Protein AF-A0A971ACD3-F1 (afdb_monomer_lite)

Structure (mmCIF, N/CA/C/O backbone):
data_AF-A0A971ACD3-F1
#
_entry.id   AF-A0A971ACD3-F1
#
loop_
_atom_site.group_PDB
_atom_site.id
_atom_site.type_symbol
_atom_site.label_atom_id
_atom_site.label_alt_id
_atom_site.label_comp_id
_atom_site.label_asym_id
_atom_site.label_entity_id
_atom_site.label_seq_id
_atom_site.pdbx_PDB_ins_code
_atom_site.Cartn_x
_atom_site.Cartn_y
_atom_site.Cartn_z
_atom_site.occupancy
_atom_site.B_iso_or_equiv
_atom_site.auth_seq_id
_atom_site.auth_comp_id
_atom_site.auth_asym_id
_atom_site.auth_atom_id
_atom_site.pdbx_PDB_model_num
ATOM 1 N N . SER A 1 1 ? -17.380 22.886 -0.927 1.00 47.53 1 SER A N 1
ATOM 2 C CA . SER A 1 1 ? -16.336 22.201 -1.711 1.00 47.53 1 SER A CA 1
ATOM 3 C C . SER A 1 1 ? -15.456 21.452 -0.733 1.00 47.53 1 SER A C 1
ATOM 5 O O . SER A 1 1 ? -14.598 22.064 -0.100 1.00 47.53 1 SER A O 1
ATOM 7 N N . ASP A 1 2 ? -15.736 20.170 -0.522 1.00 43.94 2 ASP A N 1
ATOM 8 C CA . ASP A 1 2 ? -15.000 19.356 0.444 1.00 43.94 2 ASP A CA 1
ATOM 9 C C . ASP A 1 2 ? -13.552 19.231 -0.023 1.00 43.94 2 ASP A C 1
ATOM 11 O O . ASP A 1 2 ? -13.244 18.538 -0.993 1.00 43.94 2 ASP A O 1
ATOM 15 N N . ARG A 1 3 ? -12.671 20.002 0.624 1.00 42.66 3 ARG A N 1
ATOM 16 C CA . ARG A 1 3 ? -11.217 19.870 0.507 1.00 42.66 3 ARG A CA 1
ATOM 17 C C . ARG A 1 3 ? -10.914 18.382 0.686 1.00 42.66 3 ARG A C 1
ATOM 19 O O . ARG A 1 3 ? -11.299 17.836 1.713 1.00 42.66 3 ARG A O 1
ATOM 26 N N . GLY A 1 4 ? -10.354 17.758 -0.354 1.00 53.50 4 GLY A N 1
ATOM 27 C CA . GLY A 1 4 ? -10.330 16.309 -0.588 1.00 53.50 4 GLY A CA 1
ATOM 28 C C . GLY A 1 4 ? -10.328 15.454 0.679 1.00 53.50 4 GLY A C 1
ATOM 29 O O . GLY A 1 4 ? -9.485 15.632 1.546 1.00 53.50 4 GLY A O 1
ATOM 30 N N . ASN A 1 5 ? -11.296 14.542 0.774 1.00 70.81 5 ASN A N 1
ATOM 31 C CA . ASN A 1 5 ? -11.566 13.702 1.941 1.00 70.81 5 ASN A CA 1
ATOM 32 C C . ASN A 1 5 ? -10.314 12.954 2.456 1.00 70.81 5 ASN A C 1
ATOM 34 O O . ASN A 1 5 ? -10.022 11.846 2.009 1.00 70.81 5 ASN A O 1
ATOM 38 N N . SER A 1 6 ? -9.615 13.530 3.438 1.00 86.56 6 SER A N 1
ATOM 39 C CA . SER A 1 6 ? -8.556 12.879 4.223 1.00 86.56 6 SER A CA 1
ATOM 40 C 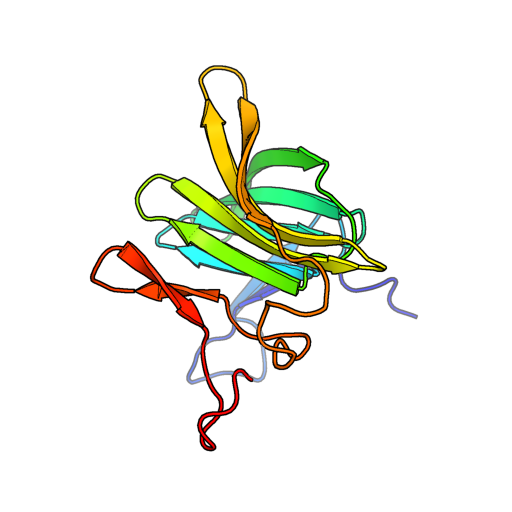C . SER A 1 6 ? -9.169 11.924 5.249 1.00 86.56 6 SER A C 1
ATOM 42 O O . SER A 1 6 ? -9.163 12.180 6.452 1.00 86.56 6 SER A O 1
ATOM 44 N N . ARG A 1 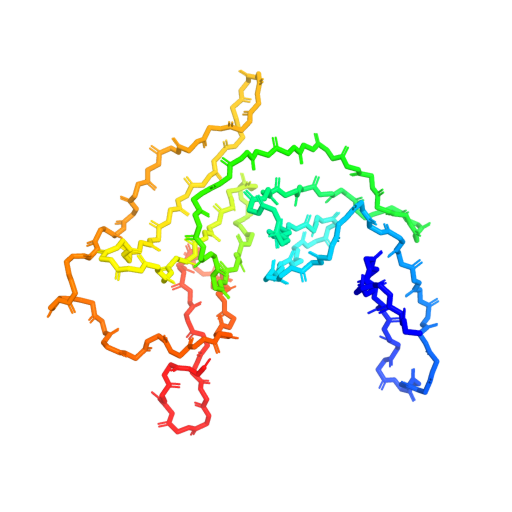7 ? -9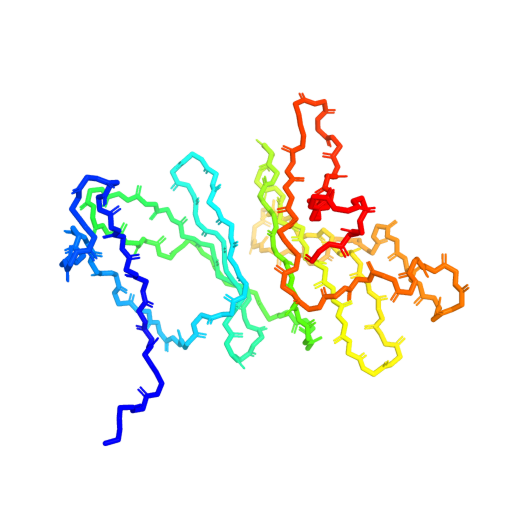.788 10.844 4.770 1.00 89.06 7 ARG A N 1
ATOM 45 C CA . ARG A 1 7 ? -10.385 9.807 5.618 1.00 89.06 7 ARG A CA 1
ATOM 46 C C . ARG A 1 7 ? -10.361 8.445 4.940 1.00 89.06 7 ARG A C 1
ATOM 48 O O . ARG A 1 7 ? -10.406 8.370 3.714 1.00 89.06 7 ARG A O 1
ATOM 55 N N . LEU A 1 8 ? -10.373 7.390 5.745 1.00 88.94 8 LEU A N 1
ATOM 56 C CA . LEU A 1 8 ? -10.663 6.025 5.318 1.00 88.94 8 LEU A CA 1
ATOM 57 C C . LEU A 1 8 ? -12.038 5.629 5.857 1.00 88.94 8 LEU A C 1
ATOM 59 O O . LEU A 1 8 ? -12.340 5.877 7.021 1.00 88.94 8 LEU A O 1
ATOM 63 N N . GLN A 1 9 ? -12.878 5.037 5.015 1.00 90.56 9 GLN A N 1
ATOM 64 C CA . GLN A 1 9 ? -14.220 4.594 5.389 1.00 90.56 9 GLN A CA 1
ATOM 65 C C . GLN A 1 9 ? -14.282 3.074 5.258 1.00 90.56 9 GLN A C 1
ATOM 67 O O . GLN A 1 9 ? -13.954 2.539 4.201 1.00 90.56 9 GLN A O 1
ATOM 72 N N . VAL A 1 10 ? -14.683 2.396 6.328 1.00 87.94 10 VAL A N 1
ATOM 73 C CA . VAL A 1 10 ? -14.917 0.950 6.344 1.00 87.94 10 VAL A CA 1
ATOM 74 C C . VAL A 1 10 ? -16.413 0.726 6.291 1.00 87.94 10 VAL A C 1
ATOM 76 O O . VAL A 1 10 ? -17.154 1.292 7.093 1.00 87.94 10 VAL A O 1
ATOM 79 N N . PHE A 1 11 ? -16.845 -0.088 5.340 1.00 88.38 11 PHE A N 1
ATOM 80 C CA . PHE A 1 11 ? -18.239 -0.468 5.166 1.00 88.38 11 PHE A CA 1
ATOM 81 C C . PHE A 1 11 ? -18.421 -1.912 5.602 1.00 88.38 11 PHE A C 1
ATOM 83 O O . PHE A 1 11 ? -17.530 -2.742 5.404 1.00 88.38 11 PHE A O 1
ATOM 90 N N . ASP A 1 12 ? -19.577 -2.194 6.189 1.00 86.75 12 ASP A N 1
ATOM 91 C CA . ASP A 1 12 ? -20.005 -3.568 6.381 1.00 86.75 12 ASP A CA 1
ATOM 92 C C . ASP A 1 12 ? -20.440 -4.149 5.029 1.00 86.75 12 ASP A C 1
ATOM 94 O O . ASP A 1 12 ? -20.957 -3.435 4.165 1.00 86.75 12 ASP A O 1
ATOM 98 N N . ARG A 1 13 ? -20.205 -5.447 4.824 1.00 86.56 13 ARG A N 1
ATOM 99 C CA . ARG A 1 13 ? -20.541 -6.113 3.560 1.00 86.56 13 ARG A CA 1
ATOM 100 C C . ARG A 1 13 ? -22.046 -6.104 3.287 1.00 86.56 13 ARG A C 1
ATOM 102 O O . ARG A 1 13 ? -22.442 -5.991 2.130 1.00 86.56 13 ARG A O 1
ATOM 109 N N . GLU A 1 14 ? -22.856 -6.243 4.328 1.00 91.50 14 GLU A N 1
ATOM 110 C CA . GLU A 1 14 ? -24.313 -6.332 4.243 1.00 91.50 14 GLU A CA 1
ATOM 111 C C . GLU A 1 14 ? -24.978 -4.948 4.347 1.00 91.50 14 GLU A C 1
ATOM 113 O O . GLU A 1 14 ? -26.120 -4.780 3.923 1.00 91.50 14 GLU A O 1
ATOM 118 N N . GLN A 1 15 ? -24.266 -3.936 4.865 1.00 85.50 15 GLN A N 1
ATOM 119 C CA . GLN A 1 15 ? -24.750 -2.557 4.976 1.00 85.50 15 GLN A CA 1
ATOM 120 C C . GLN A 1 15 ? -23.741 -1.544 4.411 1.00 85.50 15 GLN A C 1
ATOM 122 O O . GLN A 1 15 ? -22.841 -1.064 5.101 1.00 85.50 15 GLN A O 1
ATOM 127 N N . THR A 1 16 ? -23.945 -1.158 3.150 1.00 86.44 16 THR A N 1
ATOM 128 C CA . THR A 1 16 ? -23.032 -0.268 2.410 1.00 86.44 16 THR A CA 1
ATOM 129 C C . THR A 1 16 ? -23.453 1.203 2.382 1.00 86.44 16 THR A C 1
ATOM 131 O O . THR A 1 16 ? -22.691 2.042 1.908 1.00 86.44 16 THR A O 1
ATOM 134 N N . ASP A 1 17 ? -24.648 1.540 2.878 1.00 89.50 17 ASP A N 1
ATOM 135 C CA . ASP A 1 17 ? -25.184 2.911 2.810 1.00 89.50 17 ASP A CA 1
ATOM 136 C C . ASP A 1 17 ? -24.508 3.869 3.802 1.00 89.50 17 ASP A C 1
ATOM 138 O O . ASP A 1 17 ? -24.361 5.063 3.534 1.00 89.50 17 ASP A O 1
ATOM 142 N N . THR A 1 18 ? -24.059 3.338 4.942 1.00 89.12 18 THR A N 1
ATOM 143 C CA . THR A 1 18 ? -23.384 4.094 6.000 1.00 89.12 18 THR A CA 1
ATOM 144 C C . THR A 1 18 ? -22.099 3.365 6.379 1.00 89.12 18 THR A C 1
ATOM 146 O O . THR A 1 18 ? -22.144 2.156 6.603 1.00 89.12 18 THR A O 1
ATOM 149 N N . PRO A 1 19 ? -20.949 4.055 6.474 1.00 89.38 19 PRO A N 1
ATOM 150 C CA . PRO A 1 19 ? -19.719 3.418 6.925 1.00 89.38 19 PRO A CA 1
ATOM 151 C C . PRO A 1 19 ? -19.858 2.958 8.380 1.00 89.38 19 PRO A C 1
ATOM 153 O O . PRO A 1 19 ? -20.321 3.717 9.232 1.00 89.38 19 PRO A O 1
ATOM 156 N N . ALA A 1 20 ? -19.398 1.743 8.665 1.00 89.12 20 ALA A N 1
ATOM 157 C CA . ALA A 1 20 ? -19.291 1.214 10.019 1.00 89.12 20 ALA A CA 1
ATOM 158 C C . ALA A 1 20 ? -18.245 1.992 10.833 1.00 89.12 20 ALA A C 1
ATOM 160 O O . ALA A 1 20 ? -18.460 2.294 12.003 1.00 89.12 20 ALA A O 1
ATOM 161 N N . VAL A 1 21 ? -17.126 2.357 10.194 1.00 89.44 21 VAL A N 1
ATOM 162 C CA . VAL A 1 21 ? -16.032 3.114 10.817 1.00 89.44 21 VAL A CA 1
ATOM 163 C C . VAL A 1 21 ? -15.505 4.163 9.845 1.00 89.44 21 VAL A C 1
ATOM 165 O O . VAL A 1 21 ? -15.381 3.919 8.642 1.00 89.44 21 VAL A O 1
ATOM 168 N N . VAL A 1 22 ? -15.164 5.342 10.366 1.00 90.12 22 VAL A N 1
ATOM 169 C CA . VAL A 1 22 ? -14.499 6.404 9.607 1.00 90.12 22 VAL A CA 1
ATOM 170 C C . VAL A 1 22 ? -13.231 6.819 10.338 1.00 90.12 22 VAL A C 1
ATOM 172 O O . VAL A 1 22 ? -13.290 7.414 11.411 1.00 90.12 22 VAL A O 1
ATOM 175 N N . PHE A 1 23 ? -12.083 6.547 9.729 1.00 89.38 23 PHE A N 1
ATOM 176 C CA . PHE A 1 23 ? -10.791 6.958 10.254 1.00 89.38 23 PHE A CA 1
ATOM 177 C C . PHE A 1 23 ? -10.376 8.303 9.651 1.00 89.38 23 PHE A C 1
ATOM 179 O O . PHE A 1 23 ? -10.283 8.405 8.424 1.00 89.38 23 PHE A O 1
ATOM 186 N N . PRO A 1 24 ? -10.099 9.335 10.463 1.00 89.31 24 PRO A N 1
ATOM 187 C CA . PRO A 1 24 ? -9.488 10.560 9.963 1.00 89.31 24 PRO A CA 1
ATOM 188 C C . PRO A 1 24 ? -8.030 10.301 9.557 1.00 89.31 24 PRO A C 1
ATOM 190 O O . PRO A 1 24 ? -7.322 9.547 10.222 1.00 89.31 24 PRO A O 1
ATOM 193 N N . LEU A 1 25 ? -7.579 10.948 8.483 1.00 88.25 25 LEU A N 1
ATOM 194 C CA . LEU A 1 25 ? -6.201 10.884 7.990 1.00 88.25 25 LEU A CA 1
ATOM 195 C C . LEU A 1 25 ? -5.593 12.287 7.913 1.00 88.25 25 LEU A C 1
ATOM 197 O O . LEU A 1 25 ? -6.296 13.283 7.742 1.00 88.25 25 LEU A O 1
ATOM 201 N N . GLU A 1 26 ? -4.267 12.375 8.001 1.00 85.88 26 GLU A N 1
ATOM 202 C CA . GLU A 1 26 ? -3.548 13.653 7.938 1.00 85.88 26 GLU A CA 1
ATOM 203 C C . GLU A 1 26 ? -3.496 14.248 6.521 1.00 85.88 26 GLU A C 1
ATOM 205 O O . GLU A 1 26 ? -3.274 15.449 6.347 1.00 85.88 26 GLU A O 1
ATOM 210 N N . ALA A 1 27 ? -3.677 13.409 5.502 1.00 88.06 27 ALA A N 1
ATOM 211 C CA . ALA A 1 27 ? -3.667 13.771 4.091 1.00 88.06 27 ALA A CA 1
ATOM 212 C C . ALA A 1 27 ? -4.575 12.827 3.296 1.00 88.06 27 ALA A C 1
ATOM 214 O O . ALA A 1 27 ? -4.946 11.750 3.777 1.00 88.06 27 ALA A O 1
ATOM 215 N N . ARG A 1 28 ? -4.940 13.229 2.075 1.00 89.62 28 ARG A N 1
ATOM 216 C CA . ARG A 1 28 ? -5.759 12.392 1.199 1.00 89.62 28 ARG A CA 1
ATOM 217 C C . ARG A 1 28 ? -5.012 11.089 0.875 1.00 89.62 28 ARG A C 1
ATOM 219 O O . ARG A 1 28 ? -3.877 11.164 0.394 1.00 89.62 28 ARG A O 1
ATOM 226 N N . PRO A 1 29 ? -5.625 9.914 1.099 1.00 89.06 29 PRO A N 1
ATOM 227 C CA . PRO A 1 29 ? -4.996 8.646 0.764 1.00 89.06 29 PRO A CA 1
ATOM 228 C C . PRO A 1 29 ? -4.968 8.441 -0.757 1.00 89.06 29 PRO A C 1
ATOM 230 O O . PRO A 1 29 ? -5.911 8.809 -1.462 1.00 89.06 29 PRO A O 1
ATOM 233 N N . GLY A 1 30 ? -3.880 7.853 -1.250 1.00 87.62 30 GLY A N 1
ATOM 234 C CA . GLY A 1 30 ? -3.770 7.275 -2.585 1.00 87.62 30 GLY A CA 1
ATOM 235 C C . GLY A 1 30 ? -3.915 5.748 -2.512 1.00 87.62 30 GLY A C 1
ATOM 236 O O . GLY A 1 30 ? -4.907 5.271 -1.956 1.00 87.62 30 GLY A O 1
ATOM 237 N N . PRO A 1 31 ? -2.966 4.964 -3.054 1.00 88.69 31 PRO A N 1
ATOM 238 C CA . PRO A 1 31 ? -3.003 3.510 -2.931 1.00 88.69 31 PRO A CA 1
ATOM 239 C C . PRO A 1 31 ? -2.768 3.066 -1.484 1.00 88.69 31 PRO A C 1
ATOM 241 O O . PRO A 1 31 ? -1.989 3.681 -0.749 1.00 88.69 31 PRO A O 1
ATOM 244 N N . LEU A 1 32 ? -3.422 1.973 -1.093 1.00 92.06 32 LEU A N 1
ATOM 245 C CA . LEU A 1 32 ? -3.319 1.386 0.239 1.00 92.06 32 LEU A CA 1
ATOM 246 C C . LEU A 1 32 ? -3.321 -0.142 0.188 1.00 92.06 32 LEU A C 1
ATOM 248 O O . LEU A 1 32 ? -3.807 -0.735 -0.771 1.00 92.06 32 LEU A O 1
ATOM 252 N N . ALA A 1 33 ? -2.822 -0.756 1.254 1.00 89.62 33 ALA A N 1
ATOM 253 C CA . ALA A 1 33 ? -2.889 -2.183 1.522 1.00 89.62 33 ALA A CA 1
ATOM 254 C C . ALA A 1 33 ? -3.215 -2.420 2.995 1.00 89.62 33 ALA A C 1
ATOM 256 O O . ALA A 1 33 ? -2.752 -1.681 3.865 1.00 89.62 33 ALA A O 1
ATOM 257 N N . ILE A 1 34 ? -3.976 -3.477 3.266 1.00 88.00 34 ILE A N 1
ATOM 258 C CA . ILE A 1 34 ? -4.274 -3.955 4.617 1.00 88.00 34 ILE A CA 1
ATOM 259 C C . ILE A 1 34 ? -3.744 -5.381 4.736 1.00 88.00 34 ILE A C 1
ATOM 261 O O . ILE A 1 34 ? -3.968 -6.201 3.846 1.00 88.00 34 ILE A O 1
ATOM 265 N N . GLY A 1 35 ? -3.058 -5.673 5.837 1.00 84.12 35 GLY A N 1
ATOM 266 C CA . GLY A 1 35 ? -2.558 -7.002 6.168 1.00 84.12 35 GLY A CA 1
ATOM 267 C C . GLY A 1 35 ? -2.656 -7.239 7.670 1.00 84.12 35 GLY A C 1
ATOM 268 O O . GLY A 1 35 ? -1.978 -6.578 8.451 1.00 84.12 35 GLY A O 1
ATOM 269 N N . GLY A 1 36 ? -3.519 -8.165 8.096 1.00 85.81 36 GLY A N 1
ATOM 270 C CA . GLY A 1 36 ? -3.772 -8.395 9.522 1.00 85.81 36 GLY A CA 1
ATOM 271 C C . GLY A 1 36 ? -4.268 -7.126 10.226 1.00 85.81 36 GLY A C 1
ATOM 272 O O . GLY A 1 36 ? -5.308 -6.586 9.859 1.00 85.81 36 GLY A O 1
ATOM 273 N N . MET A 1 37 ? -3.522 -6.657 11.232 1.00 89.50 37 MET A N 1
ATOM 274 C CA . MET A 1 37 ? -3.806 -5.415 11.972 1.00 89.50 37 MET A CA 1
ATOM 275 C C . MET A 1 37 ? -2.984 -4.219 11.468 1.00 89.50 37 MET A C 1
ATOM 277 O O . MET A 1 37 ? -2.873 -3.218 12.169 1.00 89.50 37 MET A O 1
ATOM 281 N N . GLU A 1 38 ? -2.380 -4.304 10.284 1.00 90.25 38 GLU A N 1
ATOM 282 C CA . GLU A 1 38 ? -1.593 -3.220 9.697 1.00 90.25 38 GLU A CA 1
ATOM 283 C C . GLU A 1 38 ? -2.254 -2.652 8.440 1.00 90.25 38 GLU A C 1
ATOM 285 O O . GLU A 1 38 ? -2.865 -3.366 7.641 1.00 90.25 38 GLU A O 1
ATOM 290 N N . LEU A 1 39 ? -2.102 -1.341 8.268 1.00 92.06 39 LEU A N 1
ATOM 291 C CA . LEU A 1 39 ? -2.522 -0.581 7.097 1.00 92.06 39 LEU A CA 1
ATOM 292 C C . LEU A 1 39 ? -1.319 0.217 6.596 1.00 92.06 39 LEU A C 1
ATOM 294 O O . LEU A 1 39 ? -0.763 1.020 7.343 1.00 92.06 39 LEU A O 1
ATOM 298 N N . ALA A 1 40 ? -0.962 0.057 5.328 1.00 92.75 40 ALA A N 1
ATOM 299 C CA . ALA A 1 40 ? 0.006 0.910 4.651 1.00 92.75 40 ALA A CA 1
ATOM 300 C C . ALA A 1 40 ? -0.691 1.702 3.552 1.00 92.75 40 ALA A C 1
ATOM 302 O O . ALA A 1 40 ? -1.498 1.152 2.809 1.00 92.75 40 ALA A O 1
ATOM 303 N N . LEU A 1 41 ? -0.371 2.985 3.421 1.00 93.94 41 LEU A N 1
ATOM 304 C CA . LEU A 1 41 ? -0.860 3.820 2.327 1.00 93.94 41 LEU A CA 1
ATOM 305 C C . LEU A 1 41 ? 0.192 4.829 1.895 1.00 93.94 41 LEU A C 1
ATOM 307 O O . LEU A 1 41 ? 1.031 5.231 2.698 1.00 93.94 41 LEU A O 1
ATOM 311 N N . VAL A 1 42 ? 0.116 5.275 0.644 1.00 93.31 42 VAL A N 1
ATOM 312 C CA . VAL A 1 42 ? 0.857 6.449 0.170 1.00 93.31 42 VAL A CA 1
ATOM 313 C C . VAL A 1 42 ? -0.128 7.594 -0.000 1.00 93.31 42 VAL A C 1
ATOM 315 O O . VAL A 1 42 ? -1.124 7.453 -0.708 1.00 93.31 42 VAL A O 1
A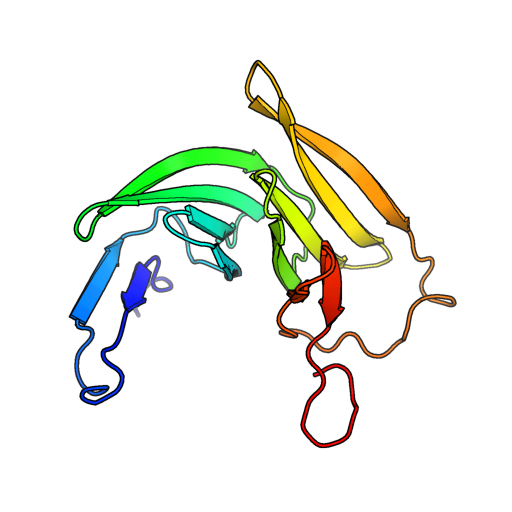TOM 318 N N . ASP A 1 43 ? 0.122 8.714 0.671 1.00 93.31 43 ASP A N 1
ATOM 319 C CA . ASP A 1 43 ? -0.745 9.890 0.590 1.00 93.31 43 ASP A CA 1
ATOM 320 C C . ASP A 1 43 ? -0.445 10.777 -0.636 1.00 93.31 43 ASP A C 1
ATOM 322 O O . ASP A 1 43 ? 0.532 10.587 -1.363 1.00 93.31 43 ASP A O 1
ATOM 326 N N . GLU A 1 44 ? -1.289 11.785 -0.870 1.00 90.31 44 GLU A N 1
ATOM 327 C CA . GLU A 1 44 ? -1.137 12.748 -1.974 1.00 90.31 44 GLU A CA 1
ATOM 328 C C . GLU A 1 44 ? 0.174 13.561 -1.940 1.00 90.31 44 GLU A C 1
ATOM 330 O O . GLU A 1 44 ? 0.542 14.187 -2.935 1.00 90.31 44 GLU A O 1
ATOM 335 N N . LYS A 1 45 ? 0.897 13.557 -0.811 1.00 92.50 45 LYS A N 1
ATOM 336 C CA . LYS A 1 45 ? 2.207 14.206 -0.646 1.00 92.50 45 LYS A CA 1
ATOM 337 C C . LYS A 1 45 ? 3.363 13.232 -0.899 1.00 92.50 45 LYS A C 1
ATOM 339 O O . LYS A 1 45 ? 4.526 13.605 -0.736 1.00 92.50 45 LYS A O 1
ATOM 344 N N . ASN A 1 46 ? 3.066 12.021 -1.373 1.00 92.06 46 ASN A N 1
ATOM 345 C CA . ASN A 1 46 ? 4.017 10.930 -1.575 1.00 92.06 46 ASN A CA 1
ATOM 346 C C . ASN A 1 46 ? 4.700 10.525 -0.264 1.00 92.06 46 ASN A C 1
ATOM 348 O O . ASN A 1 46 ? 5.911 10.319 -0.224 1.00 92.06 46 ASN A O 1
ATOM 352 N N . ILE A 1 47 ? 3.942 10.469 0.829 1.00 93.44 47 ILE A N 1
ATOM 353 C CA . ILE A 1 47 ? 4.427 9.939 2.100 1.00 93.44 47 ILE A CA 1
ATOM 354 C C . ILE A 1 47 ? 3.810 8.555 2.286 1.00 93.44 47 ILE A C 1
ATOM 356 O O . ILE A 1 47 ? 2.588 8.426 2.365 1.00 93.44 47 ILE A O 1
ATOM 360 N N . LEU A 1 48 ? 4.656 7.526 2.382 1.00 93.31 48 LEU A N 1
ATOM 361 C CA . LEU A 1 48 ? 4.253 6.219 2.890 1.00 93.31 48 LEU A CA 1
ATOM 362 C C . LEU A 1 48 ? 3.953 6.367 4.376 1.00 93.31 48 LEU A C 1
ATOM 364 O O . LEU A 1 48 ? 4.794 6.849 5.133 1.00 93.31 48 LEU A O 1
ATOM 368 N N . ARG A 1 49 ? 2.773 5.931 4.795 1.00 93.44 49 ARG A N 1
ATOM 369 C CA . ARG A 1 49 ? 2.339 5.877 6.188 1.00 93.44 49 ARG A CA 1
ATOM 370 C C . ARG A 1 49 ? 1.934 4.456 6.514 1.00 93.44 49 ARG A C 1
ATOM 372 O O . AR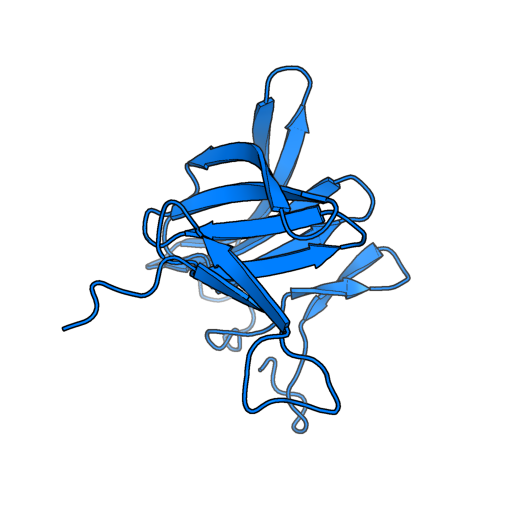G A 1 49 ? 1.177 3.848 5.761 1.00 93.44 49 ARG A O 1
ATOM 379 N N . VAL A 1 50 ? 2.433 3.952 7.635 1.00 91.88 50 VAL A N 1
ATOM 380 C CA . VAL A 1 50 ? 2.076 2.627 8.146 1.00 91.88 50 VAL A CA 1
ATOM 381 C C . VAL A 1 50 ? 1.425 2.801 9.506 1.00 91.88 50 VAL A C 1
ATOM 383 O O . VAL A 1 50 ? 1.985 3.445 10.400 1.00 91.88 50 VAL A O 1
ATOM 386 N N . TYR A 1 51 ? 0.231 2.247 9.641 1.00 92.44 51 TYR A N 1
ATOM 387 C CA . TYR A 1 51 ? -0.606 2.321 10.824 1.00 92.44 51 TYR A CA 1
ATOM 388 C C . TYR A 1 51 ? -0.852 0.924 11.383 1.00 92.44 51 TYR A C 1
ATOM 390 O O . TYR A 1 51 ? -0.953 -0.044 10.631 1.00 92.44 51 TYR A O 1
ATOM 398 N N . THR A 1 52 ? -1.029 0.847 12.699 1.00 92.88 52 THR A N 1
ATOM 399 C CA . THR A 1 52 ? -1.693 -0.289 13.345 1.00 92.88 52 THR A CA 1
ATOM 400 C C . THR A 1 52 ? -3.174 0.043 13.514 1.00 92.88 52 THR A C 1
ATOM 402 O O . THR A 1 52 ? -3.519 1.165 13.890 1.00 92.88 52 THR A O 1
ATOM 405 N N . ILE A 1 53 ? -4.037 -0.923 13.213 1.00 91.25 53 ILE A N 1
ATOM 406 C CA . ILE A 1 53 ? -5.487 -0.851 13.370 1.00 91.25 53 ILE A CA 1
ATOM 407 C C . ILE A 1 53 ? -5.839 -1.425 14.745 1.00 91.25 53 ILE A C 1
ATOM 409 O O . ILE A 1 53 ? -5.665 -2.618 14.985 1.00 91.25 53 ILE A O 1
ATOM 413 N N . GLU A 1 54 ? -6.351 -0.592 15.646 1.00 91.69 54 GLU A N 1
ATOM 414 C CA . GLU A 1 54 ? -6.747 -0.992 17.000 1.00 91.69 54 GLU A CA 1
ATOM 415 C C . GLU A 1 54 ? -8.130 -0.434 17.327 1.00 91.69 54 GLU A C 1
ATOM 417 O O . GLU A 1 54 ? -8.269 0.782 17.392 1.00 91.69 54 GLU A O 1
ATOM 422 N N . GLN A 1 55 ? -9.129 -1.297 17.566 1.00 83.44 55 GLN A N 1
ATOM 423 C CA . GLN A 1 55 ? -10.457 -0.920 18.097 1.00 83.44 55 GLN A CA 1
ATOM 424 C C . GLN A 1 55 ? -10.983 0.413 17.519 1.00 83.44 55 GLN A C 1
ATOM 426 O O . GLN A 1 55 ? -11.184 1.388 18.244 1.00 83.44 55 GLN A O 1
ATOM 431 N N . ASP A 1 56 ? -11.116 0.464 16.192 1.00 83.94 56 ASP A N 1
ATOM 432 C CA . ASP A 1 56 ? -11.605 1.621 15.427 1.00 83.94 56 ASP A CA 1
ATOM 433 C C . ASP A 1 56 ? -10.710 2.869 15.454 1.00 83.94 56 ASP A C 1
ATOM 435 O O . ASP A 1 56 ? -11.137 3.981 15.135 1.00 83.94 56 ASP A O 1
ATOM 439 N N . LYS A 1 57 ? -9.415 2.687 15.726 1.00 88.56 57 LYS A N 1
ATOM 440 C CA . LYS A 1 57 ? -8.380 3.715 15.580 1.00 88.56 57 LYS A CA 1
ATOM 441 C C . LYS A 1 57 ? -7.251 3.263 14.663 1.00 88.56 57 LYS A C 1
ATOM 443 O O . LYS A 1 57 ? -6.888 2.090 14.619 1.00 88.56 57 LYS A O 1
ATOM 448 N N . LEU A 1 58 ? -6.660 4.239 13.975 1.00 92.50 58 LEU A N 1
ATOM 449 C CA . LEU A 1 58 ? -5.381 4.090 13.289 1.00 92.50 58 LEU A CA 1
ATOM 450 C C . LEU A 1 58 ? -4.294 4.751 14.130 1.00 92.50 58 LEU A C 1
ATOM 452 O O . LEU A 1 58 ? -4.339 5.955 14.384 1.00 92.50 58 LEU A O 1
ATOM 456 N N . ILE A 1 59 ? -3.306 3.968 14.546 1.00 92.25 59 ILE A N 1
ATOM 457 C CA . ILE A 1 59 ? -2.133 4.464 15.262 1.00 92.25 59 ILE A CA 1
ATOM 458 C C . ILE A 1 59 ? -0.981 4.529 14.273 1.00 92.25 59 ILE A C 1
ATOM 460 O O . ILE A 1 59 ? -0.492 3.490 13.831 1.00 92.25 59 ILE A O 1
ATOM 464 N N . LEU A 1 60 ? -0.539 5.740 13.922 1.00 90.94 60 LEU A N 1
ATOM 465 C CA . LEU A 1 60 ? 0.603 5.922 13.030 1.00 90.94 60 LEU A CA 1
ATOM 466 C C . LEU A 1 60 ? 1.852 5.324 13.684 1.00 90.94 60 LEU A C 1
ATOM 468 O O . LEU A 1 60 ? 2.313 5.794 14.723 1.00 90.94 60 LEU A O 1
ATOM 472 N N . ARG A 1 61 ? 2.407 4.284 13.067 1.00 88.50 61 ARG A N 1
ATOM 473 C CA . ARG A 1 61 ? 3.640 3.634 13.525 1.00 88.50 61 ARG A CA 1
ATOM 474 C C . ARG A 1 61 ? 4.865 4.286 12.914 1.00 88.50 61 ARG A C 1
ATOM 476 O O . ARG A 1 61 ? 5.933 4.271 13.523 1.00 88.50 61 ARG A O 1
ATOM 483 N N . SER A 1 62 ? 4.714 4.825 11.709 1.00 87.56 62 SER A N 1
ATOM 484 C CA . SER A 1 62 ? 5.833 5.338 10.931 1.00 87.56 62 SER A CA 1
ATOM 485 C C . SER A 1 62 ? 5.398 6.036 9.656 1.00 87.56 62 SER A C 1
ATOM 487 O O . SER A 1 62 ? 4.361 5.703 9.076 1.00 87.56 62 SER A O 1
ATOM 489 N N . SER A 1 63 ? 6.270 6.914 9.168 1.00 90.88 63 SER A N 1
ATOM 490 C CA . SER A 1 63 ? 6.159 7.520 7.850 1.00 90.88 63 SER A CA 1
ATOM 491 C C . SER A 1 63 ? 7.512 7.614 7.142 1.00 90.88 63 SER A C 1
ATOM 493 O O . SER A 1 63 ? 8.559 7.661 7.787 1.00 90.88 63 SER A O 1
ATOM 495 N N . LEU A 1 64 ? 7.484 7.639 5.810 1.00 90.56 64 LEU A N 1
ATOM 496 C CA . LEU A 1 64 ? 8.663 7.787 4.960 1.00 90.56 64 LEU A CA 1
ATOM 497 C C . LEU A 1 64 ? 8.304 8.581 3.702 1.00 90.56 64 LEU A C 1
ATOM 499 O O . LEU A 1 64 ? 7.291 8.307 3.063 1.00 90.56 64 LEU A O 1
ATOM 503 N N . GLN A 1 65 ? 9.148 9.541 3.320 1.00 91.50 65 GLN A N 1
ATOM 504 C CA . GLN A 1 65 ? 9.015 10.205 2.025 1.00 91.50 65 GLN A CA 1
ATOM 505 C C . GLN A 1 65 ? 9.334 9.207 0.910 1.00 91.50 65 GLN A C 1
ATOM 507 O O . GLN A 1 65 ? 10.437 8.667 0.847 1.00 91.50 65 GLN A O 1
ATOM 512 N N . THR A 1 66 ? 8.383 8.998 0.008 1.00 89.69 66 THR A N 1
ATOM 513 C CA . THR A 1 66 ? 8.548 8.138 -1.157 1.00 89.69 66 THR A CA 1
ATOM 514 C C . THR A 1 66 ? 8.730 8.941 -2.437 1.00 89.69 66 THR A C 1
ATOM 516 O O . THR A 1 66 ? 8.598 10.169 -2.480 1.00 89.69 66 THR A O 1
ATOM 519 N N . ARG A 1 67 ? 9.020 8.212 -3.516 1.00 86.56 67 ARG A N 1
ATOM 520 C CA . ARG A 1 67 ? 9.052 8.733 -4.882 1.00 86.56 67 ARG A CA 1
ATOM 521 C C . ARG A 1 67 ? 7.643 9.145 -5.327 1.00 86.56 67 ARG A C 1
ATOM 523 O O . ARG A 1 67 ? 6.644 8.690 -4.771 1.00 86.56 67 ARG A O 1
ATOM 530 N N . GLN A 1 68 ? 7.572 9.989 -6.353 1.00 87.00 68 GLN A N 1
ATOM 531 C CA . GLN A 1 68 ? 6.299 10.371 -6.965 1.00 87.00 68 GLN A CA 1
ATOM 532 C C . GLN A 1 68 ? 5.680 9.228 -7.777 1.00 87.00 68 GLN A C 1
ATOM 534 O O . GLN A 1 68 ? 6.390 8.427 -8.387 1.00 87.00 68 GLN A O 1
ATOM 539 N N . GLY A 1 69 ? 4.345 9.207 -7.822 1.00 83.56 69 GLY A N 1
ATOM 540 C CA . GLY A 1 69 ? 3.561 8.342 -8.707 1.00 83.56 69 GLY A CA 1
ATOM 541 C C . GLY A 1 69 ? 3.397 6.905 -8.229 1.00 83.56 69 GLY A C 1
ATOM 542 O O . GLY A 1 69 ? 3.371 5.997 -9.060 1.00 83.56 69 GLY A O 1
ATOM 543 N N . ALA A 1 70 ? 3.276 6.695 -6.917 1.00 86.75 70 ALA A N 1
ATOM 544 C CA . ALA A 1 70 ? 2.822 5.420 -6.370 1.00 86.75 70 ALA A CA 1
ATOM 545 C C . ALA A 1 70 ? 1.443 5.060 -6.954 1.00 86.75 70 ALA A C 1
ATOM 547 O O . ALA A 1 70 ? 0.519 5.871 -6.918 1.00 86.75 70 ALA A O 1
ATOM 548 N N . GLN A 1 71 ? 1.324 3.858 -7.512 1.00 84.69 71 GLN A N 1
ATOM 549 C CA . GLN A 1 71 ? 0.097 3.341 -8.129 1.00 84.69 71 GLN A CA 1
ATOM 550 C C . GLN A 1 71 ? -0.538 2.227 -7.305 1.00 84.69 71 GLN A C 1
ATOM 552 O O . GLN A 1 71 ? -1.757 2.106 -7.285 1.00 84.69 71 GLN A O 1
ATOM 557 N N . ALA A 1 72 ? 0.286 1.423 -6.637 1.00 85.25 72 ALA A N 1
ATOM 558 C CA . ALA A 1 72 ? -0.157 0.289 -5.846 1.00 85.25 72 ALA A CA 1
ATOM 559 C C . ALA A 1 72 ? 0.771 0.089 -4.650 1.00 85.25 72 ALA A C 1
ATOM 561 O O . ALA A 1 72 ? 1.970 0.369 -4.736 1.00 85.25 72 ALA A O 1
ATOM 562 N N . VAL A 1 73 ? 0.202 -0.408 -3.556 1.00 87.38 73 VAL A N 1
ATOM 563 C CA . VAL A 1 73 ? 0.903 -0.750 -2.317 1.00 87.38 73 VAL A CA 1
ATOM 564 C C . VAL A 1 73 ? 0.542 -2.191 -1.973 1.00 87.38 73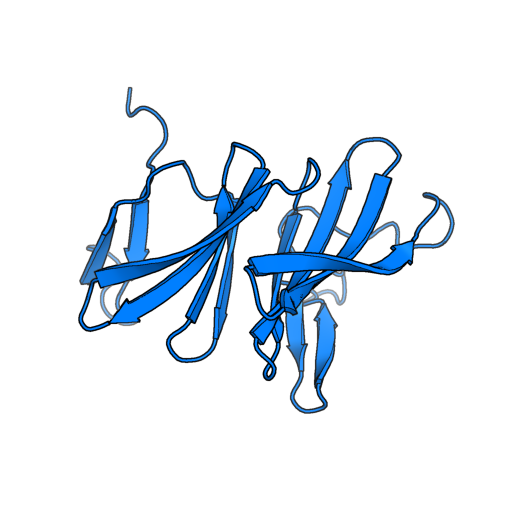 VAL A C 1
ATOM 566 O O . VAL A 1 73 ? -0.602 -2.585 -2.175 1.00 87.38 73 VAL A O 1
ATOM 569 N N . ALA A 1 74 ? 1.494 -2.957 -1.448 1.00 88.75 74 ALA A N 1
ATOM 570 C CA . ALA A 1 74 ? 1.253 -4.258 -0.831 1.00 88.75 74 ALA A CA 1
ATOM 571 C C . ALA A 1 74 ? 2.021 -4.385 0.482 1.00 88.75 74 ALA A C 1
ATOM 573 O O . ALA A 1 74 ? 3.111 -3.829 0.625 1.00 88.75 74 ALA A O 1
ATOM 574 N N . LEU A 1 75 ? 1.456 -5.152 1.413 1.00 86.50 75 LEU A N 1
ATOM 575 C CA . LEU A 1 75 ? 2.078 -5.496 2.687 1.00 86.50 75 LEU A CA 1
ATOM 576 C C . LEU A 1 75 ? 2.556 -6.949 2.670 1.00 86.50 75 LEU A C 1
ATOM 578 O O . LEU A 1 75 ? 1.758 -7.870 2.504 1.00 86.50 75 LEU A O 1
ATOM 582 N N . GLY A 1 76 ? 3.864 -7.118 2.840 1.00 83.12 76 GLY A N 1
ATOM 583 C CA . GLY A 1 76 ? 4.575 -8.371 3.054 1.00 83.12 76 GLY A CA 1
ATOM 584 C C . GLY A 1 76 ? 4.292 -8.992 4.425 1.00 83.12 76 GLY A C 1
ATOM 585 O O . GLY A 1 76 ? 4.005 -8.273 5.383 1.00 83.12 76 GLY A O 1
ATOM 586 N N . PRO A 1 77 ? 4.411 -10.326 4.563 1.00 75.31 77 PRO A N 1
ATOM 587 C CA . PRO A 1 77 ? 4.263 -11.024 5.847 1.00 75.31 77 PRO A CA 1
ATOM 588 C C . PRO A 1 77 ? 5.378 -10.694 6.857 1.00 75.31 77 PRO A C 1
ATOM 590 O O . PRO A 1 77 ? 5.275 -11.030 8.032 1.00 75.31 77 PRO A O 1
ATOM 593 N N . ASP A 1 78 ? 6.453 -10.073 6.392 1.00 77.94 78 ASP A N 1
ATOM 594 C CA . ASP A 1 78 ? 7.648 -9.636 7.112 1.00 77.94 78 ASP A CA 1
ATOM 595 C C . ASP A 1 78 ? 7.639 -8.127 7.413 1.00 77.94 78 ASP A C 1
ATOM 597 O O . ASP A 1 78 ? 8.675 -7.558 7.744 1.00 77.94 78 ASP A O 1
ATOM 601 N N . GLN A 1 79 ? 6.475 -7.476 7.307 1.00 77.94 79 GLN A N 1
ATOM 602 C CA . GLN A 1 79 ? 6.314 -6.018 7.388 1.00 77.94 79 GLN A CA 1
ATOM 603 C C . GLN A 1 79 ? 7.024 -5.258 6.256 1.00 77.94 79 GLN A C 1
ATOM 605 O O . GLN A 1 79 ? 7.151 -4.039 6.332 1.00 77.94 79 GLN A O 1
ATOM 610 N N . THR A 1 80 ? 7.458 -5.922 5.183 1.00 86.81 80 THR A N 1
ATOM 611 C CA . THR A 1 80 ? 7.966 -5.228 3.995 1.00 86.81 80 THR A CA 1
ATOM 612 C C . THR A 1 80 ? 6.812 -4.554 3.259 1.00 86.81 80 THR A C 1
ATOM 614 O O . THR A 1 80 ? 5.784 -5.173 2.990 1.00 86.81 80 THR A O 1
ATOM 617 N N . VAL A 1 81 ? 6.961 -3.283 2.891 1.00 89.06 81 VAL A N 1
ATOM 618 C CA . VAL A 1 81 ? 5.993 -2.579 2.042 1.00 89.06 81 VAL A CA 1
ATOM 619 C C . VAL A 1 81 ? 6.518 -2.550 0.616 1.00 89.06 81 VAL A C 1
ATOM 621 O O . VAL A 1 81 ? 7.595 -2.021 0.348 1.00 89.06 81 VAL A O 1
ATOM 624 N N . TYR A 1 82 ? 5.731 -3.064 -0.319 1.00 87.50 82 TYR A N 1
ATOM 625 C CA . TYR A 1 82 ? 6.045 -3.009 -1.740 1.00 87.50 82 TYR A CA 1
ATOM 626 C C . TYR A 1 82 ? 5.234 -1.909 -2.403 1.00 87.50 82 TYR A C 1
ATOM 628 O O . TYR A 1 82 ? 4.021 -1.839 -2.217 1.00 87.50 82 TYR A O 1
ATOM 636 N N . ILE A 1 83 ? 5.894 -1.059 -3.187 1.00 86.81 83 ILE A N 1
ATOM 637 C CA . ILE A 1 83 ? 5.234 0.034 -3.903 1.00 86.81 83 ILE A CA 1
ATOM 638 C C . ILE A 1 83 ? 5.584 -0.044 -5.380 1.00 86.81 83 ILE A C 1
ATOM 640 O O . ILE A 1 83 ? 6.762 -0.019 -5.750 1.00 86.81 83 ILE A O 1
ATOM 644 N N . ALA A 1 84 ? 4.549 -0.105 -6.215 1.00 83.62 84 ALA A N 1
ATOM 645 C CA . ALA A 1 84 ? 4.672 0.039 -7.658 1.00 83.62 84 ALA A CA 1
ATOM 646 C C . ALA A 1 84 ? 4.532 1.518 -8.046 1.00 83.62 84 ALA A C 1
ATOM 648 O O . ALA A 1 84 ? 3.570 2.186 -7.660 1.00 83.62 84 ALA A O 1
ATOM 649 N N . TYR A 1 85 ? 5.478 2.023 -8.831 1.00 81.25 85 TYR A N 1
ATOM 650 C CA . TYR A 1 85 ? 5.559 3.403 -9.294 1.00 81.25 85 TYR A CA 1
ATOM 651 C C . TYR A 1 85 ? 5.355 3.508 -10.800 1.00 81.25 85 TYR A C 1
ATOM 653 O O . TYR A 1 85 ? 5.911 2.733 -11.583 1.00 81.25 85 TYR A O 1
ATOM 661 N N . ARG A 1 86 ? 4.636 4.557 -11.205 1.00 77.69 86 ARG A N 1
ATOM 662 C CA . ARG A 1 86 ? 4.487 4.989 -12.595 1.00 77.69 86 ARG A CA 1
ATOM 663 C C . ARG A 1 86 ? 4.563 6.514 -12.662 1.00 77.69 86 ARG A C 1
ATOM 665 O O . ARG A 1 86 ? 3.553 7.193 -12.488 1.00 77.69 86 ARG A O 1
ATOM 672 N N . TRP A 1 87 ? 5.751 7.059 -12.928 1.00 71.50 87 TRP A N 1
ATOM 673 C CA . TRP A 1 87 ? 5.938 8.505 -13.079 1.00 71.50 87 TRP A CA 1
ATOM 674 C C . TRP A 1 87 ? 7.078 8.866 -14.035 1.00 71.50 87 TRP A C 1
ATOM 676 O O . TRP A 1 87 ? 8.236 8.515 -13.809 1.00 71.50 87 TRP A O 1
ATOM 686 N N . GLY A 1 88 ? 6.776 9.632 -15.087 1.00 71.25 88 GLY A N 1
ATOM 687 C CA . GLY A 1 88 ? 7.776 10.052 -16.071 1.00 71.25 88 GLY A CA 1
ATOM 688 C C . GLY A 1 88 ? 8.491 8.855 -16.708 1.00 71.25 88 GLY A C 1
ATOM 689 O O . GLY A 1 88 ? 7.842 8.004 -17.300 1.00 71.25 88 GLY A O 1
ATOM 690 N N . ARG A 1 89 ? 9.825 8.802 -16.584 1.00 60.78 89 ARG A N 1
ATOM 691 C CA . ARG A 1 89 ? 10.660 7.656 -17.008 1.00 60.78 89 ARG A CA 1
ATOM 692 C C . ARG A 1 89 ? 10.971 6.676 -15.871 1.00 60.78 89 ARG A C 1
ATOM 694 O O . ARG A 1 89 ? 11.616 5.660 -16.103 1.00 60.78 89 ARG A O 1
ATOM 701 N N . ASN A 1 90 ? 10.534 6.987 -14.653 1.00 58.88 90 ASN A N 1
ATOM 702 C CA . ASN A 1 90 ? 10.792 6.197 -13.460 1.00 58.88 90 ASN A CA 1
ATOM 703 C C . ASN A 1 90 ? 9.603 5.269 -13.218 1.00 58.88 90 ASN A C 1
ATOM 705 O O . ASN A 1 90 ? 8.634 5.612 -12.538 1.00 58.88 90 ASN A O 1
ATOM 709 N N . HIS A 1 91 ? 9.698 4.082 -13.802 1.00 70.94 91 HIS A N 1
ATOM 710 C CA . HIS A 1 91 ? 8.831 2.956 -13.490 1.00 70.94 91 HIS A CA 1
ATOM 711 C C . HIS A 1 91 ? 9.612 2.043 -12.554 1.00 70.94 91 HIS A C 1
ATOM 713 O O . HIS A 1 91 ? 10.809 1.817 -12.763 1.00 70.94 91 HIS A O 1
ATOM 719 N N . GLY A 1 92 ? 8.977 1.558 -11.488 1.00 73.88 92 GLY A N 1
ATOM 720 C CA . GLY A 1 92 ? 9.698 0.835 -10.441 1.00 73.88 92 GLY A CA 1
ATOM 721 C C . GLY A 1 92 ? 8.797 0.047 -9.510 1.00 73.88 92 GLY A C 1
ATOM 722 O O . GLY A 1 92 ? 7.659 0.422 -9.278 1.00 73.88 92 GLY A O 1
ATOM 723 N N . LEU A 1 93 ? 9.353 -1.005 -8.930 1.00 78.19 93 LEU A N 1
ATOM 724 C CA . LEU A 1 93 ? 8.793 -1.781 -7.847 1.00 78.19 93 LEU A CA 1
ATOM 725 C C . LEU A 1 93 ? 9.874 -1.733 -6.786 1.00 78.19 93 LEU A C 1
ATOM 727 O O . LEU A 1 93 ? 10.979 -2.248 -6.988 1.00 78.19 93 LEU A O 1
ATOM 731 N N . CYS A 1 94 ? 9.570 -1.049 -5.699 1.00 83.62 94 CYS A N 1
ATOM 732 C CA . CYS A 1 94 ? 10.494 -0.860 -4.596 1.00 83.62 94 CYS A CA 1
ATOM 733 C C . CYS A 1 94 ? 9.977 -1.620 -3.383 1.00 83.62 94 CYS A C 1
ATOM 735 O O . CYS A 1 94 ? 8.777 -1.583 -3.106 1.00 83.62 94 CYS A O 1
ATOM 737 N N . ALA A 1 95 ? 10.893 -2.261 -2.664 1.00 86.38 95 ALA A N 1
ATOM 738 C CA . ALA A 1 95 ? 10.653 -2.696 -1.299 1.00 86.38 95 ALA A CA 1
ATOM 739 C C . ALA A 1 95 ? 11.144 -1.629 -0.323 1.00 86.38 95 ALA A C 1
ATOM 741 O O . ALA A 1 95 ? 12.245 -1.081 -0.455 1.00 86.38 95 ALA A O 1
ATOM 742 N N . TYR A 1 96 ? 10.298 -1.368 0.658 1.00 87.19 96 TYR A N 1
ATOM 743 C CA . TYR A 1 96 ? 10.577 -0.570 1.830 1.00 87.19 96 TYR A CA 1
ATOM 744 C C . TYR A 1 96 ? 10.551 -1.518 3.011 1.00 87.19 96 TYR A C 1
ATOM 746 O O . TYR A 1 96 ? 9.561 -2.214 3.220 1.00 87.19 96 TYR A O 1
ATOM 754 N N . GLU A 1 97 ? 11.636 -1.542 3.766 1.00 84.88 97 GLU A N 1
ATOM 755 C CA . GLU A 1 97 ? 11.782 -2.417 4.920 1.00 84.88 97 GLU A CA 1
ATOM 756 C C . GLU A 1 97 ? 11.973 -1.561 6.166 1.00 84.88 97 GLU A C 1
ATOM 758 O O . GLU A 1 97 ? 12.566 -0.470 6.140 1.00 84.88 97 GLU A O 1
ATOM 763 N N . ARG A 1 98 ? 11.445 -2.057 7.282 1.00 74.50 98 ARG A N 1
ATOM 764 C CA . ARG A 1 98 ? 11.625 -1.424 8.579 1.00 74.50 98 ARG A CA 1
ATOM 765 C C . ARG A 1 98 ? 12.940 -1.905 9.185 1.00 74.50 98 ARG A C 1
ATOM 767 O O . ARG A 1 98 ? 13.078 -3.076 9.516 1.00 74.50 98 ARG A O 1
ATOM 774 N N . LYS A 1 99 ? 13.889 -0.992 9.382 1.00 68.69 99 LYS A N 1
ATOM 775 C CA . LYS A 1 99 ? 15.163 -1.258 10.064 1.00 68.69 99 LYS A CA 1
ATOM 776 C C . LYS A 1 99 ? 15.155 -0.668 11.471 1.00 68.69 99 LYS A C 1
ATOM 778 O O . LYS A 1 99 ? 14.326 0.186 11.802 1.00 68.69 99 LYS A O 1
ATOM 783 N N . GLU A 1 100 ? 16.084 -1.115 12.314 1.00 57.56 100 GLU A N 1
ATOM 784 C CA . GLU A 1 100 ? 16.325 -0.492 13.618 1.00 57.56 100 GLU A CA 1
ATOM 785 C C . GLU A 1 100 ? 16.668 0.995 13.412 1.00 57.56 100 GLU A C 1
ATOM 787 O O . GLU A 1 100 ? 17.729 1.337 12.895 1.00 57.56 100 GLU A O 1
ATOM 792 N N . GLY A 1 101 ? 15.722 1.881 13.746 1.00 59.81 101 GLY A N 1
ATOM 793 C CA . GLY A 1 101 ? 15.835 3.334 13.562 1.00 59.81 101 GLY A CA 1
ATOM 794 C C . GLY A 1 101 ? 14.851 3.966 12.567 1.00 59.81 101 GLY A C 1
ATOM 795 O O . GLY A 1 101 ? 14.734 5.189 12.556 1.00 59.81 101 GLY A O 1
ATOM 796 N N . GLY A 1 102 ? 14.103 3.184 11.776 1.00 64.44 102 GLY A N 1
ATOM 797 C CA . GLY A 1 102 ? 13.085 3.715 10.856 1.00 64.44 102 GLY A CA 1
ATOM 798 C C . GLY A 1 102 ? 12.929 2.915 9.562 1.00 64.44 102 GLY A C 1
ATOM 799 O O . GLY A 1 102 ? 13.489 1.834 9.409 1.00 64.44 102 GLY A O 1
ATOM 800 N N . TRP A 1 103 ? 12.148 3.442 8.618 1.00 67.25 103 TRP A N 1
ATOM 801 C CA . TRP A 1 103 ? 12.023 2.842 7.287 1.00 67.25 103 TRP A CA 1
ATOM 802 C C . TRP A 1 103 ? 13.147 3.316 6.379 1.00 67.25 103 TRP A C 1
ATOM 804 O O . TRP A 1 103 ? 13.419 4.514 6.300 1.00 67.25 103 TRP A O 1
ATOM 814 N N . GLY A 1 104 ? 13.767 2.375 5.675 1.00 60.41 104 GLY A N 1
ATOM 815 C CA . GLY A 1 104 ? 14.689 2.657 4.583 1.00 60.41 104 GLY A CA 1
ATOM 816 C C . GLY A 1 104 ? 14.100 2.169 3.266 1.00 60.41 104 GLY A C 1
ATOM 817 O O . GLY A 1 104 ? 13.474 1.111 3.213 1.00 60.41 104 GLY A O 1
ATOM 818 N N . GLU A 1 105 ? 14.305 2.926 2.188 1.00 62.59 105 GLU A N 1
ATOM 819 C CA . GLU A 1 105 ? 14.166 2.357 0.848 1.00 62.59 105 GLU A CA 1
ATOM 820 C C . GLU A 1 105 ? 15.320 1.375 0.649 1.00 62.59 105 GLU A C 1
ATOM 822 O O . GLU A 1 105 ? 16.480 1.784 0.614 1.00 62.59 105 GLU A O 1
ATOM 827 N N . GLU A 1 106 ? 15.023 0.081 0.585 1.00 66.06 106 GLU A N 1
ATOM 828 C CA . GLU A 1 106 ? 16.078 -0.930 0.593 1.00 66.06 106 GLU A CA 1
ATOM 829 C C . GLU A 1 106 ? 16.527 -1.281 -0.819 1.00 66.06 106 GLU A C 1
ATOM 831 O O . GLU A 1 106 ? 17.726 -1.369 -1.094 1.00 66.06 106 GLU A O 1
ATOM 836 N N . ARG A 1 107 ? 15.580 -1.486 -1.743 1.00 68.81 107 ARG A N 1
ATOM 837 C CA . ARG A 1 107 ? 15.933 -2.017 -3.059 1.00 68.81 107 ARG A CA 1
ATOM 838 C C . ARG A 1 107 ? 14.857 -1.786 -4.112 1.00 68.81 107 ARG A C 1
ATOM 840 O O . ARG A 1 107 ? 13.673 -2.032 -3.892 1.00 68.81 107 ARG A O 1
ATOM 847 N N . VAL A 1 108 ? 15.296 -1.400 -5.309 1.00 65.69 108 VAL A N 1
ATOM 848 C CA . VAL A 1 108 ? 14.495 -1.531 -6.531 1.00 65.69 108 VAL A CA 1
ATOM 849 C C . VAL A 1 108 ? 14.527 -3.010 -6.937 1.00 65.69 108 VAL A C 1
ATOM 851 O O . VAL A 1 108 ? 15.575 -3.518 -7.332 1.00 65.69 108 VAL A O 1
ATOM 854 N N . ILE A 1 109 ? 13.403 -3.713 -6.783 1.00 64.38 109 ILE A N 1
ATOM 855 C CA . ILE A 1 109 ? 13.283 -5.162 -7.034 1.00 64.38 109 ILE A CA 1
ATOM 856 C C . ILE A 1 109 ? 13.285 -5.453 -8.531 1.00 64.38 109 ILE A C 1
ATOM 858 O O . ILE A 1 109 ? 13.913 -6.402 -8.991 1.00 64.38 109 ILE A O 1
ATOM 862 N N . ALA A 1 110 ? 12.628 -4.588 -9.292 1.00 59.88 110 ALA A N 1
ATOM 863 C CA . ALA A 1 110 ? 12.679 -4.581 -10.737 1.00 59.88 110 ALA A CA 1
ATOM 864 C C . ALA A 1 110 ? 12.805 -3.117 -11.165 1.00 59.88 110 ALA A C 1
ATOM 866 O O . ALA A 1 110 ? 11.897 -2.328 -10.931 1.00 59.88 110 ALA A O 1
ATOM 867 N N . PRO A 1 111 ? 13.952 -2.661 -11.677 1.00 51.00 111 PRO A N 1
ATOM 868 C CA . PRO A 1 111 ? 13.982 -1.422 -12.432 1.00 51.00 111 PRO A CA 1
ATOM 869 C C . PRO A 1 111 ? 13.380 -1.731 -13.802 1.00 51.00 111 PRO A C 1
ATOM 871 O O . PRO A 1 111 ? 13.788 -2.714 -14.419 1.00 51.00 111 PRO A O 1
ATOM 874 N N . SER A 1 112 ? 12.469 -0.909 -14.327 1.00 45.19 112 SER A N 1
ATOM 875 C CA . SER A 1 112 ? 12.298 -0.914 -15.782 1.00 45.19 112 SER A CA 1
ATOM 876 C C . SER A 1 112 ? 12.719 0.390 -16.394 1.00 45.19 112 SER A C 1
ATOM 878 O O . SER A 1 112 ? 12.201 1.458 -16.061 1.00 45.19 112 SER A O 1
ATOM 880 N N . MET A 1 113 ? 13.554 0.247 -17.410 1.00 41.88 113 MET A N 1
ATOM 881 C CA . MET A 1 113 ? 13.430 1.090 -18.579 1.00 41.88 113 MET A CA 1
ATOM 882 C C . MET A 1 113 ? 12.119 0.714 -19.280 1.00 41.88 113 MET A C 1
ATOM 884 O O . MET A 1 113 ? 11.768 -0.461 -19.344 1.00 41.88 113 MET A O 1
ATOM 888 N N . TYR A 1 114 ? 11.400 1.726 -19.759 1.00 41.00 114 TYR A N 1
ATOM 889 C CA . TYR A 1 114 ? 10.052 1.691 -20.350 1.00 41.00 114 TYR A CA 1
ATOM 890 C C . TYR A 1 114 ? 9.770 0.536 -21.340 1.00 41.00 114 TYR A C 1
ATOM 892 O O . TYR A 1 114 ? 8.615 0.239 -21.616 1.00 41.00 114 TYR A O 1
ATOM 900 N N . GLU A 1 115 ? 10.812 -0.094 -21.883 1.00 42.03 115 GLU A N 1
ATOM 901 C CA . GLU A 1 115 ? 10.762 -1.077 -22.968 1.00 42.03 115 GLU A CA 1
ATOM 902 C C . GLU A 1 115 ? 10.699 -2.543 -22.506 1.00 42.03 115 GLU A C 1
ATOM 904 O O . GLU A 1 115 ? 10.362 -3.410 -23.307 1.00 42.03 115 GLU A O 1
ATOM 909 N N . SER A 1 116 ? 11.014 -2.853 -21.242 1.00 43.31 116 SER A N 1
ATOM 910 C CA . SER A 1 116 ? 11.151 -4.246 -20.772 1.00 43.31 116 SER A CA 1
ATOM 911 C C . SER A 1 116 ? 10.250 -4.630 -19.595 1.00 43.31 116 SER A C 1
ATOM 913 O O . SER A 1 116 ? 10.322 -5.762 -19.118 1.00 43.31 116 SER A O 1
ATOM 915 N N . TRP A 1 117 ? 9.378 -3.728 -19.134 1.00 43.31 117 TRP A N 1
ATOM 916 C CA . TRP A 1 117 ? 8.265 -4.086 -18.244 1.00 43.31 117 TRP A CA 1
ATOM 917 C C . TRP A 1 117 ? 6.969 -4.200 -19.038 1.00 43.31 117 TRP A C 1
ATOM 919 O O . TRP A 1 117 ? 6.839 -3.493 -20.038 1.00 43.31 117 TRP A O 1
ATOM 929 N N . PRO A 1 118 ? 5.985 -5.023 -18.614 1.00 45.22 118 PRO A N 1
ATOM 930 C CA . PRO A 1 118 ? 4.690 -5.039 -19.259 1.00 45.22 118 PRO A CA 1
ATOM 931 C C . PRO A 1 118 ? 4.175 -3.605 -19.350 1.00 45.22 118 PRO A C 1
ATOM 933 O O . PRO A 1 118 ? 3.962 -2.942 -18.337 1.00 45.22 118 PRO A O 1
ATOM 936 N N . HIS A 1 119 ? 3.919 -3.148 -20.575 1.00 43.47 119 HIS A N 1
ATOM 937 C CA . HIS A 1 119 ? 3.194 -1.906 -20.859 1.00 43.47 119 HIS A CA 1
ATOM 938 C C . HIS A 1 119 ? 1.793 -1.863 -20.204 1.00 43.47 119 HIS A C 1
ATOM 940 O O . HIS A 1 119 ? 1.104 -0.847 -20.256 1.00 43.47 119 HIS A O 1
ATOM 946 N N . TYR A 1 120 ? 1.392 -2.958 -19.560 1.00 43.09 120 TYR A N 1
ATOM 947 C CA . TYR A 1 120 ? 0.109 -3.241 -18.948 1.00 43.09 120 TYR A CA 1
ATOM 948 C C . TYR A 1 120 ? 0.169 -3.117 -17.426 1.00 43.09 120 TYR A C 1
ATOM 950 O O . TYR A 1 120 ? -0.232 -4.028 -16.723 1.00 43.09 120 TYR A O 1
ATOM 958 N N . TYR A 1 121 ? 0.670 -2.004 -16.896 1.00 46.50 121 TYR A N 1
ATOM 959 C CA . TYR A 1 121 ? 0.289 -1.607 -15.539 1.00 46.50 121 TYR A CA 1
ATOM 960 C C . TYR A 1 121 ? -0.706 -0.452 -15.650 1.00 46.50 121 TYR A C 1
ATOM 962 O O . TYR A 1 121 ? -0.317 0.728 -15.631 1.00 46.50 121 TYR A O 1
ATOM 970 N N . PRO A 1 122 ? -1.990 -0.745 -15.892 1.00 45.66 122 PRO A N 1
ATOM 971 C CA . PRO A 1 122 ? -3.032 0.245 -15.707 1.00 45.66 122 PRO A CA 1
ATOM 972 C C . PRO A 1 122 ? -2.965 0.829 -14.297 1.00 45.66 122 PRO A C 1
ATOM 974 O O . PRO A 1 122 ? -2.470 0.240 -13.335 1.00 45.66 122 PRO A O 1
ATOM 977 N N . ALA A 1 123 ? -3.337 2.097 -14.222 1.00 48.44 123 ALA A N 1
ATOM 978 C CA . ALA A 1 123 ? -3.391 2.794 -12.956 1.00 48.44 123 ALA A CA 1
ATOM 979 C C . ALA A 1 123 ? -4.467 2.132 -12.087 1.00 48.44 123 ALA A C 1
ATOM 981 O O . ALA A 1 123 ? -5.603 2.008 -12.536 1.00 48.44 123 ALA A O 1
ATOM 982 N N . GLY A 1 124 ? -4.122 1.755 -10.855 1.00 52.22 124 GLY A N 1
ATOM 983 C CA . GLY A 1 124 ? -5.089 1.224 -9.891 1.00 52.22 124 GLY A CA 1
ATOM 984 C C . GLY A 1 124 ? -5.096 -0.293 -9.689 1.00 52.22 124 GLY A C 1
ATOM 985 O O . GLY A 1 124 ? -5.925 -0.754 -8.907 1.00 52.22 124 GLY A O 1
ATOM 986 N N . VAL A 1 125 ? -4.171 -1.048 -10.297 1.00 57.00 125 VAL A N 1
ATOM 987 C CA . VAL A 1 125 ? -4.068 -2.501 -10.068 1.00 57.00 125 VAL A CA 1
ATOM 988 C C . VAL A 1 125 ? -3.688 -2.807 -8.620 1.00 57.00 125 VAL A C 1
ATOM 990 O O . VAL A 1 125 ? -2.624 -2.360 -8.175 1.00 57.00 125 VAL A O 1
ATOM 993 N N . PRO A 1 126 ? -4.469 -3.616 -7.882 1.00 62.56 126 PRO A N 1
ATOM 994 C CA . PRO A 1 126 ? -4.053 -4.114 -6.580 1.00 62.56 126 PRO A CA 1
ATOM 995 C C . PRO A 1 126 ? -2.763 -4.933 -6.694 1.00 62.56 126 PRO A C 1
ATOM 997 O O . PRO A 1 126 ? -2.680 -5.906 -7.448 1.00 62.56 126 PRO A O 1
ATOM 1000 N N . LEU A 1 127 ? -1.761 -4.552 -5.905 1.00 67.38 127 LEU A N 1
ATOM 1001 C CA . LEU A 1 127 ? -0.597 -5.383 -5.631 1.00 67.38 127 LEU A CA 1
ATOM 1002 C C . LEU A 1 127 ? -0.905 -6.183 -4.366 1.00 67.38 127 LEU A C 1
ATOM 1004 O O . LEU A 1 127 ? -1.286 -5.602 -3.351 1.00 67.38 127 LEU A O 1
ATOM 1008 N N . VAL A 1 128 ? -0.754 -7.503 -4.412 1.00 73.62 128 VAL A N 1
ATOM 1009 C CA . VAL A 1 128 ? -0.987 -8.367 -3.247 1.00 73.62 128 VAL A CA 1
ATOM 1010 C C . VAL A 1 128 ? 0.152 -9.363 -3.082 1.00 73.62 128 VAL A C 1
ATOM 1012 O O . VAL A 1 128 ? 0.888 -9.651 -4.024 1.00 73.62 128 VAL A O 1
ATOM 1015 N N . ILE A 1 129 ? 0.310 -9.889 -1.872 1.00 72.62 129 ILE A N 1
ATOM 1016 C CA . ILE A 1 129 ? 1.265 -10.962 -1.601 1.00 72.62 129 ILE A CA 1
ATOM 1017 C C . ILE A 1 129 ? 0.529 -12.290 -1.680 1.00 72.62 129 ILE A C 1
ATOM 1019 O O . ILE A 1 129 ? -0.447 -12.514 -0.965 1.00 72.62 129 ILE A O 1
ATOM 1023 N N . GLY A 1 130 ? 0.996 -13.157 -2.572 1.00 66.25 130 GLY A N 1
ATOM 1024 C CA . GLY A 1 130 ? 0.474 -14.501 -2.738 1.00 66.25 130 GLY A CA 1
ATOM 1025 C C . GLY A 1 130 ? 0.841 -15.440 -1.583 1.00 66.25 130 GLY A C 1
ATOM 1026 O O . GLY A 1 130 ? 1.735 -15.148 -0.782 1.00 66.25 130 GLY A O 1
ATOM 1027 N N . PRO A 1 131 ? 0.184 -16.610 -1.506 1.00 65.62 131 PRO A N 1
ATOM 1028 C CA . PRO A 1 131 ? 0.389 -17.598 -0.441 1.00 65.62 131 PRO A CA 1
ATOM 1029 C C . PRO A 1 131 ? 1.819 -18.161 -0.373 1.00 65.62 131 PRO A C 1
ATOM 1031 O O . PRO A 1 131 ? 2.237 -18.667 0.665 1.00 65.62 131 PRO A O 1
ATOM 1034 N N . ASP A 1 132 ? 2.586 -18.052 -1.454 1.00 72.44 132 ASP A N 1
ATOM 1035 C CA . ASP A 1 132 ? 3.982 -18.472 -1.575 1.00 72.44 132 ASP A CA 1
ATOM 1036 C C . ASP A 1 132 ? 4.986 -17.322 -1.381 1.00 72.44 132 ASP A C 1
ATOM 1038 O O . ASP A 1 132 ? 6.175 -17.479 -1.659 1.00 72.44 132 ASP A O 1
ATOM 1042 N N . ARG A 1 133 ? 4.518 -16.171 -0.878 1.00 67.12 133 ARG A N 1
ATOM 1043 C CA . ARG A 1 133 ? 5.293 -14.932 -0.695 1.00 67.12 133 ARG A CA 1
ATOM 1044 C C . ARG A 1 133 ? 5.759 -14.283 -2.001 1.00 67.12 133 ARG A C 1
ATOM 1046 O O . ARG A 1 133 ? 6.602 -13.389 -1.962 1.00 67.12 133 ARG A O 1
ATOM 1053 N N . GLN A 1 134 ? 5.216 -14.690 -3.148 1.00 72.12 134 GLN A N 1
ATOM 1054 C CA . GLN A 1 134 ? 5.436 -13.969 -4.398 1.00 72.12 134 GLN A CA 1
ATOM 1055 C C . GLN A 1 134 ? 4.548 -12.723 -4.468 1.00 72.12 134 GLN A C 1
ATOM 1057 O O . GLN A 1 134 ? 3.451 -12.685 -3.908 1.00 72.12 134 GLN A O 1
ATOM 1062 N N . LEU A 1 135 ? 5.007 -11.701 -5.190 1.00 68.44 135 LEU A N 1
ATOM 1063 C CA . LEU A 1 135 ? 4.186 -10.537 -5.520 1.00 68.44 135 LEU A CA 1
ATOM 1064 C C . LEU A 1 135 ? 3.238 -10.900 -6.655 1.00 68.44 135 LEU A C 1
ATOM 1066 O O . LEU A 1 135 ? 3.676 -11.283 -7.739 1.00 68.44 135 LEU A O 1
ATOM 1070 N N . TRP A 1 136 ? 1.944 -10.798 -6.387 1.00 57.94 136 TRP A N 1
ATOM 1071 C CA . TRP A 1 136 ? 0.894 -11.087 -7.347 1.00 57.94 136 TRP A CA 1
ATOM 1072 C C . TRP A 1 136 ? 0.274 -9.776 -7.818 1.00 57.94 136 TRP A C 1
ATOM 1074 O O . TRP A 1 136 ? -0.022 -8.873 -7.031 1.00 57.94 136 TRP A O 1
ATOM 1084 N N . PHE A 1 137 ? 0.064 -9.698 -9.125 1.00 66.19 137 PHE A N 1
ATOM 1085 C CA . PHE A 1 137 ? -0.639 -8.607 -9.780 1.00 66.19 137 PHE A CA 1
ATOM 1086 C C . PHE A 1 137 ? -2.049 -9.091 -10.089 1.00 66.19 137 PHE A C 1
ATOM 1088 O O . PHE A 1 137 ? -2.203 -10.097 -10.784 1.00 66.19 137 PHE A O 1
ATOM 1095 N N . ALA A 1 138 ? -3.073 -8.424 -9.557 1.00 53.97 138 ALA A N 1
ATOM 1096 C CA . ALA A 1 138 ? -4.439 -8.791 -9.904 1.00 53.97 138 ALA A CA 1
ATOM 1097 C C . ALA A 1 138 ? -4.693 -8.468 -11.386 1.00 53.97 138 ALA A C 1
ATOM 1099 O O . ALA A 1 138 ? -4.434 -7.360 -11.851 1.00 53.97 138 ALA A O 1
ATOM 1100 N N . THR A 1 139 ? -5.180 -9.444 -12.144 1.00 43.81 139 THR A N 1
ATOM 1101 C CA . THR A 1 139 ? -5.694 -9.201 -13.492 1.00 43.81 139 THR A CA 1
ATOM 1102 C C . THR A 1 139 ? -7.200 -9.005 -13.422 1.00 43.81 139 THR A C 1
ATOM 1104 O O . THR A 1 139 ? -7.868 -9.629 -12.593 1.00 43.81 139 THR A O 1
ATOM 1107 N N . ASP A 1 140 ? -7.755 -8.184 -14.306 1.00 43.91 140 ASP A N 1
ATOM 1108 C CA . ASP A 1 140 ? -9.185 -8.233 -14.569 1.00 43.91 140 ASP A CA 1
ATOM 1109 C C . ASP A 1 140 ? -9.592 -9.604 -15.144 1.00 43.91 140 ASP A C 1
ATOM 1111 O O . ASP A 1 140 ? -8.775 -10.487 -15.440 1.00 43.91 140 ASP A O 1
ATOM 1115 N N . THR A 1 141 ? -10.898 -9.785 -15.321 1.00 33.31 141 THR A N 1
ATOM 1116 C CA . THR A 1 141 ? -11.510 -10.998 -15.878 1.00 33.31 141 THR A CA 1
ATOM 1117 C C . THR A 1 141 ? -11.064 -11.335 -17.303 1.00 33.31 141 THR A C 1
ATOM 1119 O O . THR A 1 141 ? -11.366 -12.425 -17.778 1.00 33.31 141 THR A O 1
ATOM 1122 N N . ASN A 1 142 ? -10.356 -10.433 -17.990 1.00 36.34 142 ASN A N 1
ATOM 1123 C CA . ASN A 1 142 ? -9.835 -10.647 -19.339 1.00 36.34 142 ASN A CA 1
ATOM 1124 C C . ASN A 1 142 ? -8.361 -11.084 -19.334 1.00 36.34 142 ASN A C 1
ATOM 1126 O O . ASN A 1 142 ? -7.744 -11.156 -20.397 1.00 36.34 142 ASN A O 1
ATOM 1130 N N . GLY A 1 143 ? -7.775 -11.348 -18.160 1.00 31.83 143 GLY A N 1
ATOM 1131 C CA . GLY A 1 143 ? -6.350 -11.659 -18.036 1.00 31.83 143 GLY A CA 1
ATOM 1132 C C . GLY A 1 143 ? -5.448 -10.454 -18.315 1.00 31.83 143 GLY A C 1
ATOM 1133 O O . GLY A 1 143 ? -4.240 -10.616 -18.488 1.00 31.83 143 GLY A O 1
ATOM 1134 N N . THR A 1 144 ? -6.017 -9.246 -18.356 1.00 36.72 144 THR A N 1
ATOM 1135 C CA . THR A 1 144 ? -5.248 -8.005 -18.429 1.00 36.72 144 THR A CA 1
ATOM 1136 C C . THR A 1 144 ? -4.880 -7.637 -17.003 1.00 36.72 144 THR A C 1
ATOM 1138 O O . THR A 1 144 ? -5.748 -7.623 -16.140 1.00 36.72 144 THR A O 1
ATOM 1141 N N . ILE A 1 145 ? -3.604 -7.376 -16.717 1.00 35.97 145 ILE A N 1
ATOM 1142 C CA . ILE A 1 145 ? -3.209 -6.749 -15.444 1.00 35.97 145 ILE A CA 1
ATOM 1143 C C . ILE A 1 145 ? -3.998 -5.431 -15.382 1.00 35.97 145 ILE A C 1
ATOM 1145 O O . ILE A 1 145 ? -3.821 -4.639 -16.297 1.00 35.97 145 ILE A O 1
ATOM 1149 N N . ALA A 1 146 ? -4.962 -5.358 -14.449 1.00 37.47 146 ALA A N 1
ATOM 1150 C CA . ALA A 1 146 ? -6.143 -4.473 -14.309 1.00 37.47 146 ALA A CA 1
ATOM 1151 C C . ALA A 1 146 ? -5.988 -3.130 -13.605 1.00 37.47 146 ALA A C 1
ATOM 1153 O O . ALA A 1 146 ? -5.710 -3.226 -12.402 1.00 37.47 146 ALA A O 1
#

pLDDT: mean 74.9, std 17.96, range [31.83, 93.94]

Foldseek 3Di:
DPPAQQWDFDCDPVGRPHGPAIEGHPAAWAAWEDDDQKIWTQGPQQKIWIFGHDPRYTHTPAIDRHDPAFQEWEAFPQRWIWTFGDDDQWTFIWIWHADDPGIDGDDGPDTDRPPPDPPQPDRRWYWYQDPVRDTDTDAPPVRGSD

Radius of gyration: 15.79 Å; chains: 1; bounding box: 42×41×41 Å

Sequence (146 aa):
SDRGNSRLQVFDREQTDTPAVVFPLEARPGPLAIGGMELALVDEKNILRVYTIEQDKLILRSSLQTRQGAQAVALGPDQTVYIAYRWGRNHGLCAYERKEGGWGEERVIAPSMYESWPHYYPAGVPLVIGPDRQLWFATDTNGTIA

Secondary structure (DSSP, 8-state):
------EEEE--SS--SS-SEEEE-SS-EEEEEEETTEEEEEETTSEEEEEEEETTEEEEEEEEE--S-EEEEEE-TTSPEEEEEEETTEEEEEEEEEETTEEEEEEEEEEE-TTSS-S---TTPPEEE-TTS-EEEPB-TTSSB-